Protein AF-A0A0B6YMV3-F1 (afdb_monomer)

Solvent-accessible surface area (backbone atoms only — not comparable to full-atom values): 7475 Å² total; per-residue (Å²): 129,84,62,66,37,25,12,20,69,83,58,82,49,76,13,59,25,69,50,97,92,40,83,39,72,44,75,17,59,68,24,93,61,32,46,58,55,53,50,55,50,52,51,52,50,48,74,76,32,98,75,72,72,60,48,75,46,77,57,71,49,95,50,69,52,26,69,64,63,34,53,78,38,89,85,67,43,78,65,56,51,53,49,53,53,50,55,59,51,56,73,66,79,51,54,70,47,82,52,74,78,66,90,55,98,77,69,95,70,87,76,88,76,87,76,83,81,82,131

Sequence (119 aa):
LSSVFVNDAGGEVTGLTSFNGGLAAILDVFAVGGIEWYINKLQKLAAHSTAIASYRLTYGDQAWLPYKPHFSNIDATPNMYRKLVTESIASLNLPFIVEHTSDSRNVASFIPVVSEIRL

Structure (mmCIF, N/CA/C/O backbone):
data_AF-A0A0B6YMV3-F1
#
_entry.id   AF-A0A0B6YMV3-F1
#
loop_
_atom_site.group_PDB
_atom_site.id
_atom_site.type_symbol
_atom_site.label_atom_id
_atom_site.label_alt_id
_atom_site.label_comp_id
_atom_site.label_asym_id
_atom_site.label_entity_id
_atom_site.label_seq_id
_atom_site.pdbx_PDB_ins_code
_atom_site.Cartn_x
_atom_site.Cartn_y
_atom_site.Cartn_z
_atom_site.occupancy
_atom_site.B_iso_or_equiv
_atom_site.auth_seq_id
_atom_site.auth_comp_id
_atom_site.auth_asym_id
_atom_site.auth_atom_id
_atom_site.pdbx_PDB_model_num
ATOM 1 N N . LEU A 1 1 ? -1.182 6.978 -19.300 1.00 40.41 1 LEU A N 1
ATOM 2 C CA . LEU A 1 1 ? -2.147 6.666 -18.223 1.00 40.41 1 LEU A CA 1
ATOM 3 C C . LEU A 1 1 ? -1.338 6.026 -17.110 1.00 40.41 1 LEU A C 1
ATOM 5 O O . LEU A 1 1 ? -0.829 4.939 -17.336 1.00 40.41 1 LEU A O 1
ATOM 9 N N . SER A 1 2 ? -1.105 6.716 -15.992 1.00 52.62 2 SER A N 1
ATOM 10 C CA . SER A 1 2 ? -0.425 6.083 -14.855 1.00 52.62 2 SER A CA 1
ATOM 11 C C . SER A 1 2 ? -1.339 4.989 -14.306 1.00 52.62 2 SER A C 1
ATOM 13 O O . SER A 1 2 ? -2.507 5.255 -14.012 1.00 52.62 2 SER A O 1
ATOM 15 N N . SER A 1 3 ? -0.833 3.760 -14.241 1.00 68.00 3 SER A N 1
ATOM 16 C CA . SER A 1 3 ? -1.539 2.629 -13.639 1.00 68.00 3 SER A CA 1
ATOM 17 C C . SER A 1 3 ? -1.897 2.961 -12.186 1.00 68.00 3 SER A C 1
ATOM 19 O O . SER A 1 3 ? -1.096 3.540 -11.461 1.00 68.00 3 SER A O 1
ATOM 21 N N . VAL A 1 4 ? -3.112 2.610 -11.757 1.00 87.25 4 VAL A N 1
ATOM 22 C CA . VAL A 1 4 ? -3.548 2.730 -10.348 1.00 87.25 4 VAL A CA 1
ATOM 23 C C . VAL A 1 4 ? -2.878 1.658 -9.475 1.00 87.25 4 VAL A C 1
ATOM 25 O O . VAL A 1 4 ? -2.887 1.741 -8.250 1.00 87.25 4 VAL A O 1
ATOM 28 N N . PHE A 1 5 ? -2.287 0.642 -10.101 1.00 92.44 5 PHE A N 1
ATOM 29 C CA . PHE A 1 5 ? -1.634 -0.480 -9.445 1.00 92.44 5 PHE A CA 1
ATOM 30 C C . PHE A 1 5 ? -0.131 -0.464 -9.692 1.00 92.44 5 PHE A C 1
ATOM 32 O O . PHE A 1 5 ? 0.332 0.027 -10.721 1.00 92.44 5 PHE A O 1
ATOM 39 N N . VAL A 1 6 ? 0.608 -1.071 -8.767 1.00 92.31 6 VAL A N 1
ATOM 40 C CA . VAL A 1 6 ? 2.046 -1.310 -8.891 1.00 92.31 6 VAL A CA 1
ATOM 41 C C . VAL A 1 6 ? 2.305 -2.137 -10.148 1.00 92.31 6 VAL A C 1
ATOM 43 O O . VAL A 1 6 ? 1.637 -3.149 -10.377 1.00 92.31 6 VAL A O 1
ATOM 46 N N . ASN A 1 7 ? 3.269 -1.715 -10.960 1.00 93.44 7 ASN A N 1
ATOM 47 C CA . ASN A 1 7 ? 3.633 -2.417 -12.183 1.00 93.44 7 ASN A CA 1
ATOM 48 C C . ASN A 1 7 ? 4.629 -3.552 -11.907 1.00 93.44 7 ASN A C 1
ATOM 50 O O . ASN A 1 7 ? 5.283 -3.610 -10.860 1.00 93.44 7 ASN A O 1
ATOM 54 N N . ASP A 1 8 ? 4.696 -4.488 -12.848 1.00 91.31 8 ASP A N 1
ATOM 55 C CA . ASP A 1 8 ? 5.587 -5.642 -12.811 1.00 91.31 8 ASP A CA 1
ATOM 56 C C . ASP A 1 8 ? 7.063 -5.254 -13.018 1.00 91.31 8 ASP A C 1
ATOM 58 O O . ASP A 1 8 ? 7.414 -4.079 -13.112 1.00 91.31 8 ASP A O 1
ATOM 62 N N . ALA A 1 9 ? 7.944 -6.251 -13.121 1.00 89.56 9 ALA A N 1
ATOM 63 C CA . ALA A 1 9 ? 9.374 -6.047 -13.350 1.00 89.56 9 ALA A CA 1
ATOM 64 C C . ALA A 1 9 ? 9.715 -5.339 -14.675 1.00 89.56 9 ALA A C 1
ATOM 66 O O . ALA A 1 9 ? 10.831 -4.841 -14.809 1.00 89.56 9 ALA A O 1
ATOM 67 N N . GLY A 1 10 ? 8.802 -5.335 -15.652 1.00 87.50 10 GLY A N 1
ATOM 68 C CA . GLY A 1 10 ? 8.956 -4.619 -16.915 1.00 87.50 10 GLY A CA 1
ATOM 69 C C . GLY A 1 10 ? 8.496 -3.164 -16.840 1.00 87.50 10 GLY A C 1
ATOM 70 O O . GLY A 1 10 ? 8.883 -2.374 -17.692 1.00 87.50 10 GLY A O 1
ATOM 71 N N . GLY A 1 11 ? 7.694 -2.802 -15.834 1.00 87.00 11 GLY A N 1
ATOM 72 C CA . GLY A 1 11 ? 7.214 -1.436 -15.615 1.00 87.00 11 GLY A CA 1
ATOM 73 C C . GLY A 1 11 ? 6.050 -1.012 -16.517 1.00 87.00 11 GLY A C 1
ATOM 74 O O . GLY A 1 11 ? 5.518 0.080 -16.334 1.00 87.00 11 GLY A O 1
ATOM 75 N N . GLU A 1 12 ? 5.612 -1.872 -17.438 1.00 87.12 12 GLU A N 1
ATOM 76 C CA . GLU A 1 12 ? 4.616 -1.551 -18.474 1.00 87.12 12 GLU A CA 1
ATOM 77 C C . GLU A 1 12 ? 3.209 -2.061 -18.139 1.00 87.12 12 GLU A C 1
ATOM 79 O O . GLU A 1 12 ? 2.208 -1.492 -18.578 1.00 87.12 12 GLU A O 1
ATOM 84 N N . VAL A 1 13 ? 3.111 -3.140 -17.357 1.00 90.75 13 VAL A N 1
ATOM 85 C CA . VAL A 1 13 ? 1.839 -3.795 -17.025 1.00 90.75 13 VAL A CA 1
ATOM 86 C C . VAL A 1 13 ? 1.676 -3.948 -15.520 1.00 90.75 13 VAL A C 1
ATOM 88 O O . VAL A 1 13 ? 2.651 -3.953 -14.773 1.00 90.75 13 VAL A O 1
ATOM 91 N N . THR A 1 14 ? 0.432 -4.100 -15.062 1.00 93.06 14 THR A N 1
ATOM 92 C CA . THR A 1 14 ? 0.130 -4.318 -13.644 1.00 93.06 14 THR A CA 1
ATOM 93 C C . THR A 1 14 ? 0.810 -5.584 -13.127 1.00 93.06 14 THR A C 1
ATOM 95 O O . THR A 1 14 ? 0.599 -6.680 -13.648 1.00 93.06 14 THR A O 1
ATOM 98 N N . GLY A 1 15 ? 1.589 -5.429 -12.059 1.00 91.50 15 GLY A N 1
ATOM 99 C CA . GLY A 1 15 ? 2.215 -6.530 -11.351 1.00 91.50 15 GLY A CA 1
ATOM 100 C C . GLY A 1 15 ? 1.186 -7.296 -10.529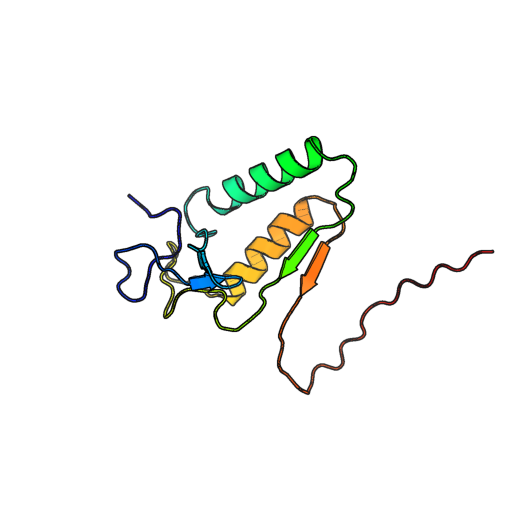 1.00 91.50 15 GLY A C 1
ATOM 101 O O . GLY A 1 15 ? 0.394 -6.711 -9.787 1.00 91.50 15 GLY A O 1
ATOM 102 N N . LEU A 1 16 ? 1.218 -8.620 -10.645 1.00 90.62 16 LEU A N 1
ATOM 103 C CA . LEU A 1 16 ? 0.371 -9.515 -9.866 1.00 90.62 16 LEU A CA 1
ATOM 104 C C . LEU A 1 16 ? 1.185 -10.178 -8.764 1.00 90.62 16 LEU A C 1
ATOM 106 O O . LEU A 1 16 ? 2.364 -10.488 -8.939 1.00 90.62 16 LEU A O 1
ATOM 110 N N . THR A 1 17 ? 0.529 -10.428 -7.639 1.00 87.88 17 THR A N 1
ATOM 111 C CA . THR A 1 17 ? 1.093 -11.217 -6.555 1.00 87.88 17 THR A CA 1
ATOM 112 C C . THR A 1 17 ? 0.102 -12.234 -6.000 1.00 87.88 17 THR A C 1
ATOM 114 O O . THR A 1 17 ? -1.107 -12.122 -6.199 1.00 87.88 17 THR A O 1
ATOM 117 N N . SER A 1 18 ? 0.625 -13.245 -5.312 1.00 84.25 18 SER A N 1
ATOM 118 C CA . SER A 1 18 ? -0.174 -14.242 -4.609 1.00 84.25 18 SER A CA 1
ATOM 119 C C . SER A 1 18 ? -0.721 -13.659 -3.307 1.00 84.25 18 SER A C 1
ATOM 121 O O . SER A 1 18 ? 0.040 -13.192 -2.461 1.00 84.25 18 SER A O 1
ATOM 123 N N . PHE A 1 19 ? -2.035 -13.739 -3.114 1.00 80.88 19 PHE A N 1
ATOM 124 C CA . PHE A 1 19 ? -2.696 -13.374 -1.865 1.00 80.88 19 PHE A CA 1
ATOM 125 C C . PHE A 1 19 ? -3.775 -14.405 -1.527 1.00 80.88 19 PHE A C 1
ATOM 127 O O . PHE A 1 19 ? -4.720 -14.592 -2.291 1.00 80.88 19 PHE A O 1
ATOM 134 N N . ASN A 1 20 ? -3.630 -15.090 -0.387 1.00 78.56 20 ASN A N 1
ATOM 135 C CA . ASN A 1 20 ? -4.565 -16.116 0.099 1.00 78.56 20 ASN A CA 1
ATOM 136 C C . ASN A 1 20 ? -4.950 -17.178 -0.956 1.00 78.56 20 ASN A C 1
ATOM 138 O O . ASN A 1 20 ? -6.110 -17.569 -1.062 1.00 78.56 20 ASN A O 1
ATOM 142 N N . GLY A 1 21 ? -3.978 -17.633 -1.754 1.00 80.19 21 GLY A N 1
ATOM 143 C CA . GLY A 1 21 ? -4.190 -18.642 -2.801 1.00 80.19 21 GLY A CA 1
ATOM 144 C C . GLY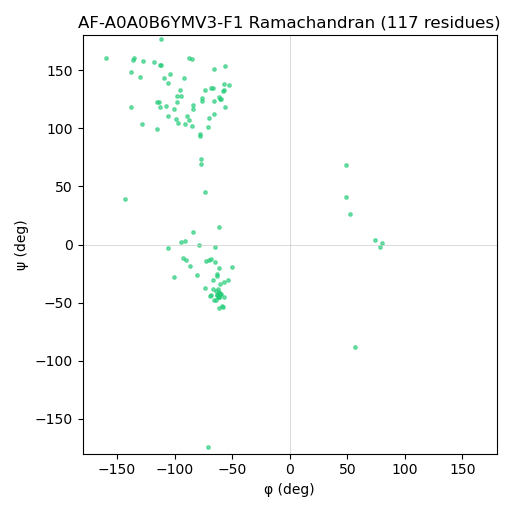 A 1 21 ? -4.793 -18.109 -4.108 1.00 80.19 21 GLY A C 1
ATOM 145 O O . GLY A 1 21 ? -5.006 -18.891 -5.031 1.00 80.19 21 GLY A O 1
ATOM 146 N N . GLY A 1 22 ? -5.049 -16.801 -4.207 1.00 84.50 22 GLY A N 1
ATOM 147 C CA . GLY A 1 22 ? -5.471 -16.119 -5.432 1.00 84.50 22 GLY A CA 1
ATOM 148 C C . GLY A 1 22 ? -4.411 -15.161 -5.981 1.00 84.50 22 GLY A C 1
ATOM 149 O O . GLY A 1 22 ? -3.364 -14.951 -5.371 1.00 84.50 22 GLY A O 1
ATOM 150 N N . LEU A 1 23 ? -4.707 -14.558 -7.136 1.00 87.88 23 LEU A N 1
ATOM 151 C CA . LEU A 1 23 ? -3.919 -13.465 -7.710 1.00 87.88 23 LEU A CA 1
ATOM 152 C C . LEU A 1 23 ? -4.529 -12.118 -7.318 1.00 87.88 23 LEU A C 1
ATOM 154 O O . LEU A 1 23 ? -5.735 -11.913 -7.458 1.00 87.88 23 LEU A O 1
ATOM 158 N N . ALA A 1 24 ? -3.688 -11.194 -6.870 1.00 88.50 24 ALA A N 1
ATOM 159 C CA . ALA A 1 24 ? -4.066 -9.839 -6.506 1.00 88.50 24 ALA A CA 1
ATOM 160 C C . ALA A 1 24 ? -3.139 -8.817 -7.173 1.00 88.50 24 ALA A C 1
ATOM 162 O O . ALA A 1 24 ? -1.936 -9.041 -7.304 1.00 88.50 24 ALA A O 1
ATOM 163 N N . ALA A 1 25 ? -3.707 -7.677 -7.563 1.00 90.69 25 ALA A N 1
ATOM 164 C CA . ALA A 1 25 ? -2.947 -6.480 -7.898 1.00 90.69 25 ALA A CA 1
ATOM 165 C C . ALA A 1 25 ? -2.801 -5.614 -6.643 1.00 90.69 25 ALA A C 1
ATOM 167 O O . ALA A 1 25 ? -3.732 -5.513 -5.838 1.00 90.69 25 ALA A O 1
ATOM 168 N N . ILE A 1 26 ? -1.645 -4.977 -6.483 1.00 90.19 26 ILE A N 1
ATOM 169 C CA . ILE A 1 26 ? -1.386 -4.094 -5.346 1.00 90.19 26 ILE A CA 1
ATOM 170 C C . ILE A 1 26 ? -1.628 -2.654 -5.773 1.00 90.19 26 ILE A C 1
ATOM 172 O O . ILE A 1 26 ? -1.100 -2.212 -6.790 1.00 90.19 26 ILE A O 1
ATOM 176 N N . LEU A 1 27 ? -2.442 -1.932 -5.003 1.00 91.69 27 LEU A N 1
ATOM 177 C CA . LEU A 1 27 ? -2.670 -0.503 -5.198 1.00 91.69 27 LEU A CA 1
ATOM 178 C C . LEU A 1 27 ? -1.341 0.246 -5.129 1.00 91.69 27 LEU A C 1
ATOM 180 O O . LEU A 1 27 ? -0.575 0.054 -4.191 1.00 91.69 27 LEU A O 1
ATOM 184 N N . ASP A 1 28 ? -1.091 1.139 -6.077 1.00 92.44 28 ASP A N 1
ATOM 185 C CA . ASP A 1 28 ? 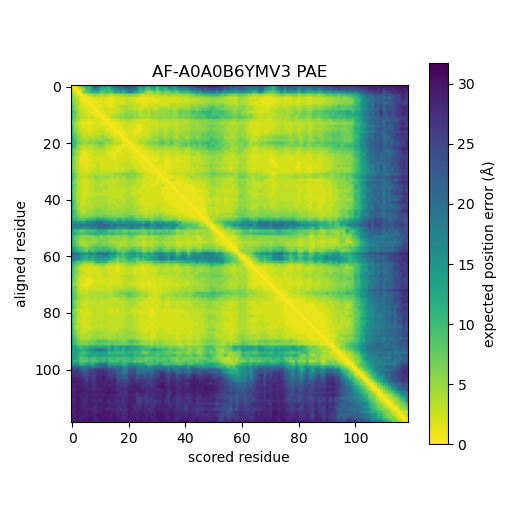0.041 2.043 -5.982 1.00 92.44 28 ASP A CA 1
ATOM 186 C C . ASP A 1 28 ? -0.333 3.272 -5.148 1.00 92.44 28 ASP A C 1
ATOM 188 O O . ASP A 1 28 ? -1.004 4.197 -5.604 1.00 92.44 28 ASP A O 1
ATOM 192 N N . VAL A 1 29 ? 0.112 3.287 -3.895 1.00 92.25 29 VAL A N 1
ATOM 193 C CA . VAL A 1 29 ? -0.136 4.398 -2.961 1.00 92.25 29 VAL A CA 1
ATOM 194 C C . VAL A 1 29 ? 0.636 5.669 -3.315 1.00 92.25 29 VAL A C 1
ATOM 196 O O . VAL A 1 29 ? 0.322 6.725 -2.772 1.00 92.25 29 VAL A O 1
ATOM 199 N N . PHE A 1 30 ? 1.624 5.578 -4.210 1.00 92.31 30 PHE A N 1
ATOM 200 C CA . PHE A 1 30 ? 2.390 6.719 -4.710 1.00 92.31 30 PHE A CA 1
ATOM 201 C C . PHE A 1 30 ? 1.800 7.305 -5.995 1.00 92.31 30 PHE A C 1
ATOM 203 O O . PHE A 1 30 ? 2.206 8.392 -6.407 1.00 92.31 30 PHE A O 1
ATOM 210 N N . ALA A 1 31 ? 0.850 6.612 -6.627 1.00 92.12 31 ALA A N 1
ATOM 211 C CA . ALA A 1 31 ? 0.094 7.163 -7.739 1.00 92.12 31 ALA A CA 1
ATOM 212 C C . ALA A 1 31 ? -0.780 8.333 -7.263 1.00 92.12 31 ALA A C 1
ATOM 214 O O . ALA A 1 31 ? -1.243 8.372 -6.118 1.00 92.12 31 ALA A O 1
ATOM 215 N N . VAL A 1 32 ? -1.042 9.286 -8.162 1.00 89.38 32 VAL A N 1
ATOM 216 C CA . VAL A 1 32 ? -1.893 10.448 -7.870 1.00 89.38 32 VAL A CA 1
ATOM 217 C C . VAL A 1 32 ? -3.266 9.975 -7.381 1.00 89.38 32 VAL A C 1
ATOM 219 O O . VAL A 1 32 ? -3.987 9.287 -8.101 1.00 89.38 32 VAL A O 1
ATOM 222 N N . GLY A 1 33 ? -3.615 10.330 -6.141 1.00 87.00 33 GLY A N 1
ATOM 223 C CA . GLY A 1 33 ? -4.881 9.954 -5.504 1.00 87.00 33 GLY A CA 1
ATOM 224 C C . GLY A 1 33 ? -4.984 8.490 -5.048 1.00 87.00 33 GLY A C 1
ATOM 225 O O . GLY A 1 33 ? -6.039 8.094 -4.555 1.00 87.00 33 GLY A O 1
ATOM 226 N N . GLY A 1 34 ? -3.924 7.680 -5.169 1.00 89.50 34 GLY A N 1
ATOM 227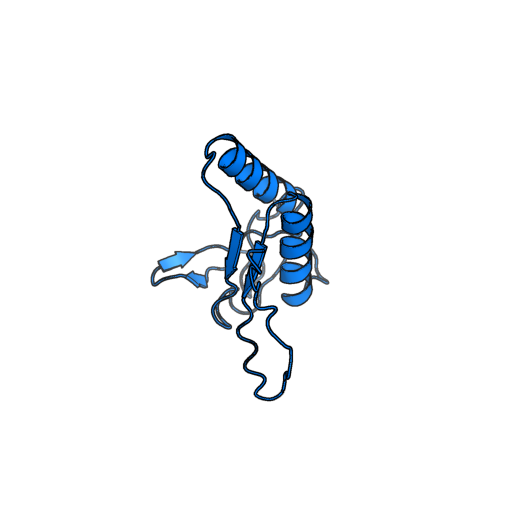 C CA . GLY A 1 34 ? -3.941 6.264 -4.783 1.00 89.50 34 GLY A CA 1
ATOM 228 C C . GLY A 1 34 ? -4.237 6.075 -3.294 1.00 89.50 34 GLY A C 1
ATOM 229 O O . GLY A 1 34 ? -5.207 5.411 -2.919 1.00 89.50 34 GLY A O 1
ATOM 230 N N . ILE A 1 35 ? -3.453 6.730 -2.431 1.00 90.38 35 ILE A N 1
ATOM 231 C CA . ILE A 1 35 ? -3.662 6.665 -0.979 1.00 90.38 35 ILE A CA 1
ATOM 232 C C . ILE A 1 35 ? -5.009 7.270 -0.554 1.00 90.38 35 ILE A C 1
ATOM 234 O O . ILE A 1 35 ? -5.713 6.690 0.269 1.00 90.38 35 ILE A O 1
ATOM 238 N N . GLU A 1 36 ? -5.423 8.382 -1.164 1.00 90.50 36 GLU A N 1
ATOM 239 C CA . GLU A 1 36 ? -6.704 9.037 -0.872 1.00 90.50 36 GLU A CA 1
ATOM 240 C C . GLU A 1 36 ? -7.888 8.135 -1.216 1.00 90.50 36 GLU A C 1
ATOM 242 O O . GLU A 1 36 ? -8.833 8.016 -0.435 1.00 90.50 36 GLU A O 1
ATOM 247 N N . TRP A 1 37 ? -7.841 7.456 -2.366 1.00 89.81 37 TRP A N 1
ATOM 248 C CA . TRP A 1 37 ? -8.860 6.487 -2.754 1.00 89.81 37 TRP A CA 1
ATOM 249 C C . TRP A 1 37 ? -9.001 5.385 -1.701 1.00 89.81 37 TRP A C 1
ATOM 251 O O . TRP A 1 37 ? -10.121 5.063 -1.298 1.00 89.81 37 TRP A O 1
ATOM 261 N N . TYR A 1 38 ? -7.880 4.852 -1.211 1.00 89.44 38 TYR A N 1
ATOM 262 C CA . TYR A 1 38 ? -7.873 3.803 -0.194 1.00 89.44 38 TYR A CA 1
ATOM 263 C C . TYR A 1 38 ? -8.437 4.285 1.146 1.00 89.44 38 TYR A C 1
ATOM 265 O O . TYR A 1 38 ? -9.338 3.655 1.704 1.00 89.44 38 TYR A O 1
ATOM 273 N N . ILE A 1 39 ? -7.988 5.445 1.625 1.00 88.94 39 ILE A N 1
ATOM 274 C CA . ILE A 1 39 ? -8.477 6.041 2.872 1.00 88.94 39 ILE A CA 1
ATOM 275 C C . ILE A 1 39 ? -9.973 6.353 2.797 1.00 88.94 39 ILE A C 1
ATOM 277 O O . ILE A 1 39 ? -10.718 6.007 3.714 1.00 88.94 39 ILE A O 1
ATOM 281 N N . ASN A 1 40 ? -10.454 6.889 1.675 1.00 89.62 40 ASN A N 1
ATOM 282 C CA . ASN A 1 40 ? -11.880 7.130 1.456 1.00 89.62 40 ASN A CA 1
ATOM 283 C C . ASN A 1 40 ? -12.712 5.837 1.516 1.00 89.62 40 ASN A C 1
ATOM 285 O O . ASN A 1 40 ? -13.863 5.855 1.963 1.00 89.62 40 ASN A O 1
ATOM 289 N N . LYS A 1 41 ? -12.166 4.698 1.068 1.00 88.75 41 LYS A N 1
ATOM 290 C CA . LYS A 1 41 ? -12.836 3.393 1.194 1.00 88.75 41 LYS A CA 1
ATOM 291 C C . LYS A 1 41 ? -12.907 2.942 2.650 1.00 88.75 41 LYS A C 1
ATOM 293 O O . LYS A 1 41 ? -13.979 2.519 3.078 1.00 88.75 41 LYS A O 1
ATOM 298 N N . LEU A 1 42 ? -11.824 3.088 3.412 1.00 86.50 42 LEU A N 1
ATOM 299 C CA . LEU A 1 42 ? -11.808 2.760 4.841 1.00 86.50 42 LEU A CA 1
ATOM 300 C C . LEU A 1 42 ? -12.773 3.639 5.644 1.00 86.50 42 LEU A C 1
ATOM 302 O O . LEU A 1 42 ? -13.546 3.124 6.443 1.00 86.50 42 LEU A O 1
ATOM 306 N N . GLN A 1 43 ? -12.807 4.945 5.380 1.00 85.38 43 GLN A N 1
ATOM 307 C CA . GLN A 1 43 ? -13.751 5.863 6.024 1.00 85.38 43 GLN A CA 1
ATOM 308 C C . GLN A 1 43 ? -15.204 5.492 5.731 1.00 85.38 43 GLN A C 1
ATOM 310 O O . GLN A 1 43 ? -16.034 5.478 6.637 1.00 85.38 43 GLN A O 1
ATOM 315 N N . LYS A 1 44 ? -15.521 5.138 4.479 1.00 86.38 44 LYS A N 1
ATOM 316 C CA . LYS A 1 44 ? -16.858 4.647 4.127 1.00 86.38 44 LYS A CA 1
ATOM 317 C C . LYS A 1 44 ? -17.184 3.357 4.874 1.00 86.38 44 LYS A C 1
ATOM 319 O O . LYS A 1 44 ? -18.282 3.254 5.405 1.00 86.38 44 LYS A O 1
ATOM 324 N N . LEU A 1 45 ? -16.252 2.410 4.963 1.00 83.50 45 LEU A N 1
ATOM 325 C CA . LEU A 1 45 ? -16.457 1.172 5.721 1.00 83.50 45 LEU A CA 1
ATOM 326 C C . LEU A 1 45 ? -16.703 1.443 7.211 1.00 83.50 45 LEU A C 1
ATOM 328 O O . LEU A 1 45 ? -17.660 0.906 7.763 1.00 83.50 45 LEU A O 1
ATOM 332 N N . ALA A 1 46 ? -15.914 2.322 7.831 1.00 80.00 46 ALA A N 1
ATOM 333 C CA . ALA A 1 46 ? -16.114 2.747 9.217 1.00 80.00 46 ALA A CA 1
ATOM 334 C C . ALA A 1 46 ? -17.475 3.428 9.425 1.00 80.00 46 ALA A C 1
ATOM 336 O O . ALA A 1 46 ? -18.174 3.131 10.385 1.00 80.00 46 ALA A O 1
ATOM 337 N N . ALA A 1 47 ? -17.890 4.300 8.502 1.00 79.75 47 ALA A N 1
ATOM 338 C CA . ALA A 1 47 ? -19.172 4.996 8.595 1.00 79.75 47 ALA A CA 1
ATOM 339 C C . ALA A 1 47 ? -20.383 4.056 8.458 1.00 79.75 47 ALA A C 1
ATOM 341 O O . ALA A 1 47 ? -21.433 4.325 9.033 1.00 79.75 47 ALA A O 1
ATOM 342 N N . HIS A 1 48 ? -20.252 2.964 7.697 1.00 76.12 48 HIS A N 1
ATOM 343 C CA . HIS A 1 48 ? -21.336 1.996 7.486 1.00 76.12 48 HIS A CA 1
ATOM 344 C C . HIS A 1 48 ? -21.351 0.870 8.526 1.00 76.12 48 HIS A C 1
ATOM 346 O O . HIS A 1 48 ? -22.334 0.137 8.610 1.00 76.12 48 HIS A O 1
ATOM 352 N N . SER A 1 49 ? -20.280 0.713 9.304 1.00 68.56 49 SER A N 1
ATOM 353 C CA . SER A 1 49 ? -20.151 -0.351 10.292 1.00 68.56 49 SER A CA 1
ATOM 354 C C . SER A 1 49 ? -19.770 0.229 11.645 1.00 68.56 49 SER A C 1
ATOM 356 O O . SER A 1 49 ? -18.608 0.521 11.915 1.00 68.56 49 SER A O 1
ATOM 358 N N . THR A 1 50 ? -20.746 0.303 12.549 1.00 62.91 50 THR A N 1
ATOM 359 C CA . THR A 1 50 ? -20.527 0.659 13.961 1.00 62.91 50 THR A CA 1
ATOM 360 C C . THR A 1 50 ? -19.681 -0.374 14.720 1.00 62.91 50 THR A C 1
ATOM 362 O O . THR A 1 50 ? -19.416 -0.191 15.903 1.00 62.91 50 THR A O 1
ATOM 365 N N . ALA A 1 51 ? -19.278 -1.473 14.071 1.00 68.38 51 ALA A N 1
ATOM 366 C CA . ALA A 1 51 ? -18.587 -2.604 14.682 1.00 68.38 51 ALA A CA 1
ATOM 367 C C . ALA A 1 51 ? -17.083 -2.678 14.361 1.00 68.38 51 ALA A C 1
ATOM 369 O O . ALA A 1 51 ? -16.402 -3.570 14.871 1.00 68.38 51 ALA A O 1
ATOM 370 N N . ILE A 1 52 ? -16.535 -1.784 13.527 1.00 71.25 52 ILE A N 1
ATOM 371 C CA . ILE A 1 52 ? -15.088 -1.779 13.256 1.00 71.25 52 ILE A CA 1
ATOM 372 C C . ILE A 1 52 ? -14.369 -1.125 14.440 1.00 71.25 52 ILE A C 1
ATOM 374 O O . ILE A 1 52 ? -14.219 0.091 14.504 1.00 71.25 52 ILE A O 1
ATOM 378 N N . ALA A 1 53 ? -13.934 -1.954 15.389 1.00 73.44 53 ALA A N 1
ATOM 379 C CA . ALA A 1 53 ? -13.188 -1.513 16.567 1.00 73.44 53 ALA A CA 1
ATOM 380 C C . ALA A 1 53 ? -11.697 -1.272 16.280 1.00 73.44 53 ALA A C 1
ATOM 382 O O . ALA A 1 53 ? -11.054 -0.496 16.986 1.00 73.44 53 ALA A O 1
ATOM 383 N N . SER A 1 54 ? -11.133 -1.943 15.270 1.00 76.06 54 SER A N 1
ATOM 384 C CA . SER A 1 54 ? -9.734 -1.776 14.883 1.00 76.06 54 SER A CA 1
ATOM 385 C C . SER A 1 54 ? -9.443 -2.237 13.454 1.00 76.06 54 SER A C 1
ATOM 387 O O . SER A 1 54 ? -10.189 -3.027 12.871 1.00 76.06 54 SER A O 1
ATOM 389 N N . TYR A 1 55 ? -8.327 -1.758 1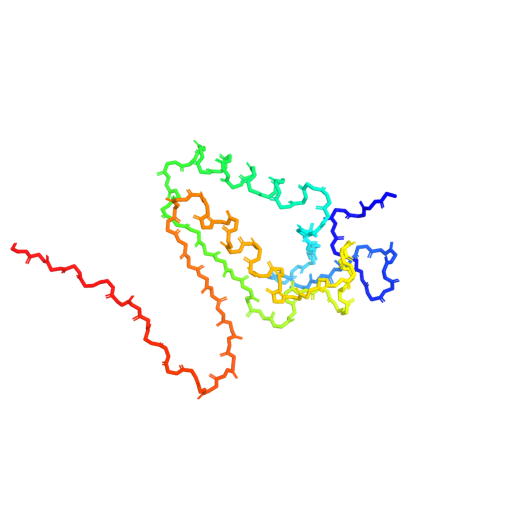2.898 1.00 80.62 55 TYR A N 1
ATOM 390 C CA . TYR A 1 55 ? -7.765 -2.254 11.639 1.00 80.62 55 TYR A CA 1
ATOM 391 C C . TYR A 1 55 ? -6.527 -3.111 11.888 1.00 80.62 55 TYR A C 1
ATOM 393 O O . TYR A 1 55 ? -5.669 -2.758 12.693 1.00 80.62 55 TYR A O 1
ATOM 401 N N . ARG A 1 56 ? -6.391 -4.213 11.150 1.00 81.12 56 ARG A N 1
ATOM 402 C CA . ARG A 1 56 ? -5.184 -5.047 11.148 1.00 81.12 56 ARG A CA 1
ATOM 403 C C . ARG A 1 56 ? -4.509 -4.947 9.788 1.00 81.12 56 ARG A C 1
ATOM 405 O O . ARG A 1 56 ? -5.100 -5.321 8.779 1.00 81.12 56 ARG A O 1
ATOM 412 N N . LEU A 1 57 ? -3.276 -4.455 9.768 1.00 77.38 57 LEU A N 1
ATOM 413 C CA . LEU A 1 57 ? -2.462 -4.354 8.562 1.00 77.38 57 LEU A CA 1
ATOM 414 C C . LEU A 1 57 ? -1.519 -5.546 8.489 1.00 77.38 57 LEU A C 1
ATOM 416 O O . LEU A 1 57 ? -0.526 -5.613 9.212 1.00 77.38 57 LEU A O 1
ATOM 420 N N . THR A 1 58 ? -1.854 -6.492 7.614 1.00 74.38 58 THR A N 1
ATOM 421 C CA . THR A 1 58 ? -1.079 -7.710 7.388 1.00 74.38 58 THR A CA 1
ATOM 422 C C . THR A 1 58 ? -0.209 -7.549 6.150 1.00 74.38 58 THR A C 1
ATOM 424 O O . THR A 1 58 ? -0.708 -7.599 5.027 1.00 74.38 58 THR A O 1
ATOM 427 N N . TYR A 1 59 ? 1.099 -7.405 6.352 1.00 69.06 59 TYR A N 1
ATOM 428 C CA . TYR A 1 59 ? 2.076 -7.502 5.260 1.00 69.06 59 TYR A CA 1
ATOM 429 C C . TYR A 1 59 ? 2.606 -8.939 5.075 1.00 69.06 59 TYR A C 1
ATOM 431 O O . TYR A 1 59 ? 3.433 -9.166 4.203 1.00 69.06 59 TYR A O 1
ATOM 439 N N . GLY A 1 60 ? 2.084 -9.892 5.864 1.00 54.62 60 GLY A N 1
ATOM 440 C CA . GLY A 1 60 ? 2.019 -11.334 5.587 1.00 54.62 60 GLY A CA 1
ATOM 441 C C . GLY A 1 60 ? 3.350 -12.028 5.309 1.00 54.62 60 GLY A C 1
ATOM 442 O O . GLY A 1 60 ? 3.980 -12.528 6.229 1.00 54.62 60 GLY A O 1
ATOM 443 N N . ASP A 1 61 ? 3.779 -12.043 4.052 1.00 58.03 61 ASP A N 1
ATOM 444 C CA . ASP A 1 61 ? 4.944 -12.776 3.545 1.00 58.03 61 ASP A CA 1
ATOM 445 C C . ASP A 1 61 ? 5.755 -11.894 2.596 1.00 58.03 61 ASP A C 1
ATOM 447 O O . ASP A 1 61 ? 5.197 -10.983 1.996 1.00 58.03 61 ASP A O 1
ATOM 451 N N . GLN A 1 62 ? 7.042 -12.190 2.356 1.00 58.56 62 GLN A N 1
ATOM 452 C CA . GLN A 1 62 ? 7.884 -11.449 1.388 1.00 58.56 62 GLN A CA 1
ATOM 453 C C . GLN A 1 62 ? 7.248 -11.278 -0.011 1.00 58.56 62 GLN A C 1
ATOM 455 O O . GLN A 1 62 ? 7.641 -10.378 -0.749 1.00 58.56 62 GLN A O 1
ATOM 460 N N . ALA A 1 63 ? 6.249 -12.096 -0.356 1.00 69.94 63 ALA A N 1
ATOM 461 C CA . ALA A 1 63 ? 5.476 -12.023 -1.588 1.00 69.94 63 ALA A CA 1
ATOM 462 C C . ALA A 1 63 ? 4.295 -11.025 -1.560 1.00 69.94 63 ALA A C 1
ATOM 464 O O . ALA A 1 63 ? 3.484 -11.044 -2.469 1.00 69.94 63 ALA A O 1
ATOM 465 N N . TRP A 1 64 ? 4.130 -10.138 -0.574 1.00 78.88 64 TRP A N 1
ATOM 466 C CA . TRP A 1 64 ? 2.994 -9.191 -0.586 1.00 78.88 64 TRP A CA 1
ATOM 467 C C . TRP A 1 64 ? 3.076 -8.120 -1.695 1.00 78.88 64 TRP A C 1
ATOM 469 O O . TRP A 1 64 ? 2.085 -7.446 -1.968 1.00 78.88 64 TRP A O 1
ATOM 479 N N . LEU A 1 65 ? 4.235 -7.973 -2.349 1.00 87.56 65 LEU A N 1
ATOM 480 C CA . LEU A 1 65 ? 4.426 -7.157 -3.552 1.00 87.56 65 LEU A CA 1
ATOM 481 C C . LEU A 1 65 ? 4.725 -8.033 -4.775 1.00 87.56 65 LEU A C 1
ATOM 483 O O . LEU A 1 65 ? 5.294 -9.117 -4.621 1.00 87.56 65 LEU A O 1
ATOM 487 N N . PRO A 1 66 ? 4.421 -7.545 -5.992 1.00 89.50 66 PRO A N 1
ATOM 488 C CA . PRO A 1 66 ? 4.904 -8.161 -7.221 1.00 89.50 66 PRO A CA 1
ATOM 489 C C . PRO A 1 66 ? 6.434 -8.266 -7.240 1.00 89.50 66 PRO A C 1
ATOM 491 O O . PRO A 1 66 ? 7.142 -7.465 -6.623 1.00 89.50 66 PRO A O 1
ATOM 494 N N . TYR A 1 67 ? 6.962 -9.235 -7.988 1.00 87.19 67 TYR A N 1
ATOM 495 C CA . TYR A 1 67 ? 8.404 -9.364 -8.194 1.00 87.19 67 TYR A CA 1
ATOM 496 C C . TYR A 1 67 ? 8.971 -8.110 -8.880 1.00 87.19 67 TYR A C 1
ATOM 498 O O . TYR A 1 67 ? 8.513 -7.752 -9.962 1.00 87.19 67 TYR A O 1
ATOM 506 N N . LYS A 1 68 ? 9.986 -7.481 -8.262 1.00 88.50 68 LYS A N 1
ATOM 507 C CA . LYS A 1 68 ? 10.608 -6.213 -8.706 1.00 88.50 68 LYS A CA 1
ATOM 508 C C . LYS A 1 68 ? 9.555 -5.129 -9.014 1.00 88.50 68 LYS A C 1
ATOM 510 O O . LYS A 1 68 ? 9.362 -4.778 -10.176 1.00 88.50 68 LYS A O 1
ATOM 515 N N . PRO A 1 69 ? 8.865 -4.621 -7.980 1.00 90.19 69 PRO A N 1
ATOM 516 C CA . PRO A 1 69 ? 7.743 -3.711 -8.160 1.00 90.19 69 PRO A CA 1
ATOM 517 C C . PRO A 1 69 ? 8.203 -2.370 -8.742 1.00 90.19 69 PRO A C 1
ATOM 519 O O . PRO A 1 69 ? 9.164 -1.782 -8.244 1.00 90.19 69 PRO A O 1
ATOM 522 N N . HIS A 1 70 ? 7.472 -1.867 -9.736 1.00 92.50 70 HIS A N 1
ATOM 523 C CA . HIS A 1 70 ? 7.628 -0.507 -10.250 1.00 92.50 70 HIS A CA 1
ATOM 524 C C . HIS A 1 70 ? 6.465 0.357 -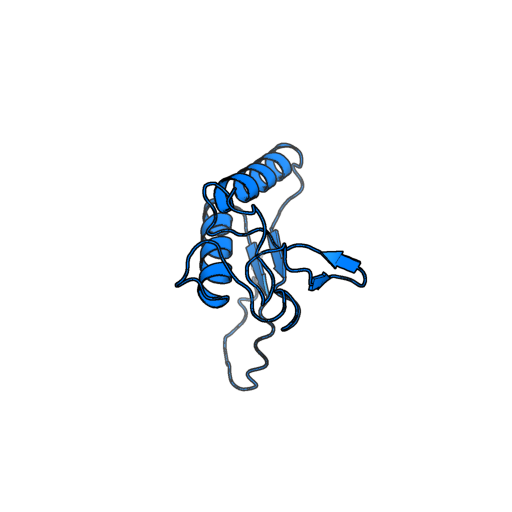9.762 1.00 92.50 70 HIS A C 1
ATOM 526 O O . HIS A 1 70 ? 5.313 0.166 -10.156 1.00 92.50 70 HIS A O 1
ATOM 532 N N . PHE A 1 71 ? 6.775 1.295 -8.873 1.00 92.56 71 PHE A N 1
ATOM 533 C CA . PHE A 1 71 ? 5.829 2.295 -8.387 1.00 92.56 71 PHE A CA 1
ATOM 534 C C . PHE A 1 71 ? 5.831 3.524 -9.307 1.00 92.56 71 PHE A C 1
ATOM 536 O O . PHE A 1 71 ? 6.803 3.788 -10.012 1.00 92.56 71 PHE A O 1
ATOM 543 N N . SER A 1 72 ? 4.773 4.329 -9.240 1.00 91.75 72 SER A N 1
ATOM 544 C CA . SER A 1 72 ? 4.653 5.609 -9.951 1.00 91.75 72 SER A CA 1
ATOM 545 C C . SER A 1 72 ? 5.705 6.626 -9.506 1.00 91.75 72 SER A C 1
ATOM 547 O O . SER A 1 72 ? 6.059 7.521 -10.270 1.00 91.75 72 SER A O 1
ATOM 549 N N . ASN A 1 73 ? 6.209 6.499 -8.276 1.00 89.94 73 ASN A N 1
ATOM 550 C CA . ASN A 1 73 ? 7.359 7.253 -7.791 1.00 89.94 73 ASN A CA 1
ATOM 551 C C . ASN A 1 73 ? 8.626 6.394 -7.916 1.00 89.94 73 ASN A C 1
ATOM 553 O O . ASN A 1 73 ? 8.705 5.318 -7.327 1.00 89.94 73 ASN A O 1
ATOM 557 N N . ILE A 1 74 ? 9.622 6.897 -8.649 1.00 87.38 74 ILE A N 1
ATOM 558 C CA . ILE A 1 74 ? 10.883 6.198 -8.936 1.00 87.38 74 ILE A CA 1
ATOM 559 C C . ILE A 1 74 ? 11.726 5.901 -7.688 1.00 87.38 74 ILE A C 1
ATOM 561 O O . ILE A 1 74 ? 12.461 4.918 -7.673 1.00 87.38 74 ILE A O 1
ATOM 565 N N . ASP A 1 75 ? 11.592 6.710 -6.635 1.00 90.06 75 ASP A N 1
ATOM 566 C CA . ASP A 1 75 ? 12.344 6.561 -5.384 1.00 90.06 75 ASP A CA 1
ATOM 567 C C . ASP A 1 75 ? 11.568 5.746 -4.337 1.00 90.06 75 ASP A C 1
ATOM 569 O O . ASP A 1 75 ? 12.009 5.577 -3.196 1.00 90.06 75 ASP A O 1
ATOM 573 N N . ALA A 1 76 ? 10.378 5.253 -4.690 1.00 90.00 76 ALA A N 1
ATOM 574 C CA . ALA A 1 76 ? 9.549 4.501 -3.769 1.00 90.00 76 ALA A CA 1
ATOM 575 C C . ALA A 1 76 ? 10.172 3.148 -3.421 1.00 90.00 76 ALA A C 1
ATOM 577 O O . ALA A 1 76 ? 10.579 2.358 -4.272 1.00 90.00 76 ALA A O 1
ATOM 578 N N . THR A 1 77 ? 10.155 2.840 -2.128 1.00 87.75 77 THR A N 1
ATOM 579 C CA . THR A 1 77 ? 10.570 1.540 -1.603 1.00 87.75 77 THR A CA 1
ATOM 580 C C . THR A 1 77 ? 9.400 0.841 -0.912 1.00 87.75 77 THR A C 1
ATOM 582 O O . THR A 1 77 ? 8.500 1.508 -0.387 1.00 87.75 77 THR A O 1
ATOM 585 N N . PRO A 1 78 ? 9.425 -0.499 -0.785 1.00 85.69 78 PRO A N 1
ATOM 586 C CA . PRO A 1 78 ? 8.447 -1.231 0.024 1.00 85.69 78 PRO A CA 1
ATOM 587 C C . PRO A 1 78 ? 8.339 -0.718 1.472 1.00 85.69 78 PRO A C 1
ATOM 589 O O . PRO A 1 78 ? 7.273 -0.764 2.082 1.00 85.69 78 PRO A O 1
ATOM 592 N N . ASN A 1 79 ? 9.431 -0.195 2.040 1.00 85.06 79 ASN A N 1
ATOM 593 C CA . ASN A 1 79 ? 9.423 0.410 3.375 1.00 85.06 79 ASN A CA 1
ATOM 594 C C . ASN A 1 79 ? 8.646 1.726 3.402 1.00 85.06 79 ASN A C 1
ATOM 596 O O . ASN A 1 79 ? 7.835 1.931 4.304 1.00 85.06 79 ASN A O 1
ATOM 600 N N . MET A 1 80 ? 8.853 2.587 2.403 1.00 89.25 80 MET A N 1
ATOM 601 C CA . MET A 1 80 ? 8.084 3.824 2.254 1.00 89.25 80 MET A CA 1
ATOM 602 C C . MET A 1 80 ? 6.601 3.535 2.036 1.00 89.25 80 MET A C 1
ATOM 604 O O . MET A 1 80 ? 5.771 4.217 2.626 1.00 89.25 80 MET A O 1
ATOM 608 N N . TYR A 1 81 ? 6.269 2.488 1.273 1.00 89.56 81 TYR A N 1
ATOM 609 C CA . TYR A 1 81 ? 4.887 2.054 1.065 1.00 89.56 81 TYR A CA 1
ATOM 610 C C . TYR A 1 81 ? 4.217 1.731 2.404 1.00 89.56 81 TYR A C 1
ATOM 612 O O . TYR A 1 81 ? 3.179 2.294 2.748 1.00 89.56 81 TYR A O 1
ATOM 620 N N . ARG A 1 82 ? 4.847 0.850 3.196 1.00 86.06 82 ARG A N 1
ATOM 621 C CA . ARG A 1 82 ? 4.323 0.434 4.505 1.00 86.06 82 ARG A CA 1
ATOM 622 C C .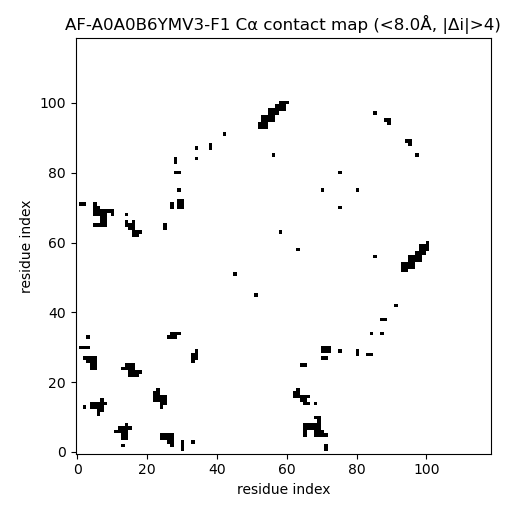 ARG A 1 82 ? 4.175 1.613 5.454 1.00 86.06 82 ARG A C 1
ATOM 624 O O . ARG A 1 82 ? 3.159 1.710 6.142 1.00 86.06 82 ARG A O 1
ATOM 631 N N . LYS A 1 83 ? 5.170 2.503 5.478 1.00 86.62 83 LYS A N 1
ATOM 632 C CA . LYS A 1 83 ? 5.144 3.725 6.284 1.00 86.62 83 LYS A CA 1
ATOM 633 C C . LYS A 1 83 ? 3.948 4.596 5.900 1.00 86.62 83 LYS A C 1
ATOM 635 O O . LYS A 1 83 ? 3.133 4.889 6.765 1.00 86.62 83 LYS A O 1
ATOM 640 N N . LEU A 1 84 ? 3.792 4.909 4.613 1.00 88.31 84 LEU A N 1
ATOM 641 C CA . LEU A 1 84 ? 2.727 5.781 4.123 1.00 88.31 84 LEU A CA 1
ATOM 642 C C . LEU A 1 84 ? 1.333 5.215 4.418 1.00 88.31 84 LEU A C 1
ATOM 644 O O . LEU A 1 84 ? 0.470 5.938 4.909 1.00 88.31 84 LEU A O 1
ATOM 648 N N . VAL A 1 85 ? 1.112 3.920 4.176 1.00 88.00 85 VAL A N 1
ATOM 649 C CA . VAL A 1 85 ? -0.171 3.265 4.488 1.00 88.00 85 VAL A CA 1
ATOM 650 C C . VAL A 1 85 ? -0.461 3.302 5.987 1.00 88.00 85 VAL A C 1
ATOM 652 O O . VAL A 1 85 ? -1.575 3.630 6.391 1.00 88.00 85 VAL A O 1
ATOM 655 N N . THR A 1 86 ? 0.540 2.994 6.811 1.00 85.50 86 THR A N 1
ATOM 656 C CA . THR A 1 86 ? 0.397 2.980 8.272 1.00 85.50 86 THR A CA 1
ATOM 657 C C . THR A 1 86 ? 0.091 4.374 8.814 1.00 85.50 86 THR A C 1
ATOM 659 O O . THR A 1 86 ? -0.856 4.527 9.579 1.00 85.50 86 THR A O 1
ATOM 662 N N . GLU A 1 87 ? 0.833 5.397 8.386 1.00 85.81 87 GLU A N 1
ATOM 663 C CA . GLU A 1 87 ? 0.605 6.795 8.779 1.00 85.81 87 GLU A CA 1
ATOM 664 C C . GLU A 1 87 ? -0.779 7.283 8.335 1.00 85.81 87 GLU A C 1
ATOM 666 O O . GLU A 1 87 ? -1.498 7.924 9.103 1.00 85.81 87 GLU A O 1
ATOM 671 N N . SER A 1 88 ? -1.197 6.912 7.124 1.00 85.88 88 SER A N 1
ATOM 672 C CA . SER A 1 88 ? -2.505 7.300 6.596 1.00 85.88 88 SER A CA 1
ATOM 673 C C . SER A 1 88 ? -3.651 6.648 7.369 1.00 85.88 88 SER A C 1
ATOM 675 O O . SER A 1 88 ? -4.657 7.297 7.635 1.00 85.88 88 SER A O 1
ATOM 677 N N . ILE A 1 89 ? -3.510 5.390 7.790 1.00 83.38 89 ILE A N 1
ATOM 678 C CA . ILE A 1 89 ? -4.520 4.718 8.621 1.00 83.38 89 ILE A CA 1
ATOM 679 C C . ILE A 1 89 ? -4.508 5.245 10.053 1.00 83.38 89 ILE A C 1
ATOM 681 O O . ILE A 1 89 ? -5.576 5.418 10.634 1.00 83.38 89 ILE A O 1
ATOM 685 N N . ALA A 1 90 ? -3.336 5.557 10.608 1.00 80.88 90 ALA A N 1
ATOM 686 C CA . ALA A 1 90 ? -3.228 6.170 11.928 1.00 80.88 90 ALA A CA 1
ATOM 687 C C . ALA A 1 90 ? -4.015 7.489 12.015 1.00 80.88 90 ALA A C 1
ATOM 689 O O . ALA A 1 90 ? -4.596 7.791 13.056 1.00 80.88 90 ALA A O 1
ATOM 690 N N . SER A 1 91 ? -4.114 8.232 10.905 1.00 78.06 91 SER A N 1
ATOM 691 C CA . SER A 1 91 ? -4.911 9.464 10.824 1.00 78.06 91 SER A CA 1
ATOM 692 C C . SER A 1 91 ? -6.425 9.260 11.002 1.00 78.06 91 SER A C 1
ATOM 694 O O . SER A 1 91 ? -7.148 10.220 11.258 1.00 78.06 91 SER A O 1
ATOM 696 N N . LEU A 1 92 ? -6.923 8.020 10.909 1.00 75.50 92 LEU A N 1
ATOM 697 C CA . LEU A 1 92 ? -8.345 7.699 11.059 1.00 75.50 92 LEU A CA 1
ATOM 698 C C . LEU A 1 92 ? -8.817 7.647 12.520 1.00 75.50 92 LEU A C 1
ATOM 700 O O . LEU A 1 92 ? -9.997 7.390 12.749 1.00 75.50 92 LEU A O 1
ATOM 704 N N . ASN A 1 93 ? -7.933 7.888 13.499 1.00 71.25 93 ASN A N 1
ATOM 705 C CA . ASN A 1 93 ? -8.234 7.888 14.940 1.00 71.25 93 ASN A CA 1
ATOM 706 C C . ASN A 1 93 ? -8.947 6.615 15.442 1.00 71.25 93 ASN A C 1
ATOM 708 O O . ASN A 1 93 ? -9.654 6.641 16.450 1.00 71.25 93 ASN A O 1
ATOM 712 N N . LEU A 1 94 ? -8.745 5.491 14.753 1.00 70.88 94 LEU A N 1
ATOM 713 C CA . LEU A 1 94 ? -9.198 4.169 15.170 1.00 70.88 94 LEU A CA 1
ATOM 714 C C . LEU A 1 94 ? -7.978 3.334 15.585 1.00 70.88 94 LEU A C 1
ATOM 716 O O . LEU A 1 94 ? -6.926 3.458 14.951 1.00 70.88 94 LEU A O 1
ATOM 720 N N . PRO A 1 95 ? -8.085 2.479 16.619 1.00 70.12 95 PRO A N 1
ATOM 721 C CA . PRO A 1 95 ? -7.009 1.564 16.980 1.00 70.12 95 PRO A CA 1
ATOM 722 C C . PRO A 1 95 ? -6.563 0.732 15.770 1.00 70.12 95 PRO A C 1
ATOM 724 O O . PRO A 1 95 ? -7.392 0.223 15.014 1.00 70.12 95 PRO A O 1
ATOM 727 N N . PHE A 1 96 ? -5.257 0.559 15.578 1.00 67.50 96 PHE A N 1
ATOM 728 C CA . PHE A 1 96 ? -4.735 -0.284 14.505 1.00 67.50 96 PHE A CA 1
ATOM 729 C C . PHE A 1 96 ? -3.571 -1.146 14.985 1.00 67.50 96 PHE A C 1
ATOM 731 O O . PHE A 1 96 ? -2.804 -0.765 15.867 1.00 67.50 96 PHE A O 1
ATOM 738 N N . ILE A 1 97 ? -3.460 -2.330 14.392 1.00 68.50 97 ILE A N 1
ATOM 739 C CA . ILE A 1 97 ? -2.395 -3.299 14.632 1.00 68.50 97 ILE A CA 1
ATOM 740 C C . ILE A 1 97 ? -1.618 -3.436 13.331 1.00 68.50 97 ILE A C 1
ATOM 742 O O . ILE A 1 97 ? -2.189 -3.778 12.293 1.00 68.50 97 ILE A O 1
ATOM 746 N N . VAL A 1 98 ? -0.315 -3.179 13.384 1.00 64.31 98 VAL A N 1
ATOM 747 C CA . VAL A 1 98 ? 0.594 -3.426 12.263 1.00 64.31 98 VAL A CA 1
ATOM 748 C C . VAL A 1 98 ? 1.319 -4.732 12.527 1.00 64.31 98 VAL A C 1
ATOM 750 O O . VAL A 1 98 ? 2.066 -4.837 13.496 1.00 64.31 98 VAL A O 1
ATOM 753 N N . GLU A 1 99 ? 1.110 -5.729 11.673 1.00 64.88 99 GLU A N 1
ATOM 754 C CA . GLU A 1 99 ? 1.853 -6.979 11.765 1.00 64.88 99 GLU A CA 1
ATOM 755 C C . GLU A 1 99 ? 3.064 -6.959 10.843 1.00 64.88 99 GLU A C 1
ATOM 757 O O . GLU A 1 99 ? 2.975 -6.708 9.637 1.00 64.88 99 GLU A O 1
ATOM 762 N N . HIS A 1 100 ? 4.211 -7.272 11.434 1.00 55.34 100 HIS A N 1
ATOM 763 C CA . HIS A 1 100 ? 5.459 -7.467 10.726 1.00 55.34 100 HIS A CA 1
ATOM 764 C C . HIS A 1 100 ? 5.878 -8.928 10.852 1.00 55.34 100 HIS A C 1
ATOM 766 O O . HIS A 1 100 ? 6.148 -9.401 11.952 1.00 55.34 100 HIS A O 1
ATOM 772 N N . THR A 1 101 ? 6.059 -9.614 9.726 1.00 44.47 101 THR A N 1
ATOM 773 C CA . THR A 1 101 ? 6.984 -10.748 9.646 1.00 44.47 101 THR A CA 1
ATOM 774 C C . THR A 1 101 ? 8.404 -10.192 9.560 1.00 44.47 101 THR A C 1
ATOM 776 O O . THR A 1 101 ? 9.067 -10.193 8.528 1.00 44.47 101 THR A O 1
ATOM 779 N N . SER A 1 102 ? 8.865 -9.612 10.668 1.00 41.03 102 SER A N 1
ATOM 780 C CA . SER A 1 102 ? 10.293 -9.438 10.892 1.00 41.03 102 SER A CA 1
ATOM 781 C C . SER A 1 102 ? 10.818 -10.799 11.326 1.00 41.03 102 SER A C 1
ATOM 783 O O . SER A 1 102 ? 10.786 -11.112 12.512 1.00 41.03 102 SER A O 1
ATOM 785 N N . ASP A 1 103 ? 11.341 -11.595 10.395 1.00 39.81 103 ASP A N 1
ATOM 786 C CA . ASP A 1 103 ? 12.189 -12.747 10.738 1.00 39.81 103 ASP A CA 1
ATOM 787 C C . ASP A 1 103 ? 13.585 -12.268 11.195 1.00 39.81 103 ASP A C 1
ATOM 789 O O . ASP A 1 103 ? 14.637 -12.737 10.770 1.00 39.81 103 ASP A O 1
ATOM 793 N N . SER A 1 104 ? 13.599 -11.245 12.053 1.00 39.91 104 SER A N 1
ATOM 794 C CA . SER A 1 104 ? 14.748 -10.907 12.868 1.00 39.91 104 SER A CA 1
ATOM 795 C C . SER A 1 104 ? 14.567 -11.664 14.166 1.00 39.91 104 SER A C 1
ATOM 797 O O . SER A 1 104 ? 13.812 -11.250 15.045 1.00 39.91 104 SER A O 1
ATOM 799 N N . ARG A 1 105 ? 15.319 -12.750 14.324 1.00 41.53 105 ARG A N 1
ATOM 800 C CA . ARG A 1 105 ? 15.499 -13.434 15.612 1.00 41.53 105 ARG A CA 1
ATOM 801 C C . ARG A 1 105 ? 16.150 -12.544 16.696 1.00 41.53 105 ARG A C 1
ATOM 803 O O . ARG A 1 105 ? 16.611 -13.077 17.693 1.00 41.53 105 ARG A O 1
ATOM 810 N N . ASN A 1 106 ? 16.205 -11.218 16.519 1.00 38.03 106 ASN A N 1
ATOM 811 C CA . ASN A 1 106 ? 16.900 -10.259 17.379 1.00 38.03 106 ASN A CA 1
ATOM 812 C C . ASN A 1 106 ? 16.164 -8.910 17.533 1.00 38.03 106 ASN 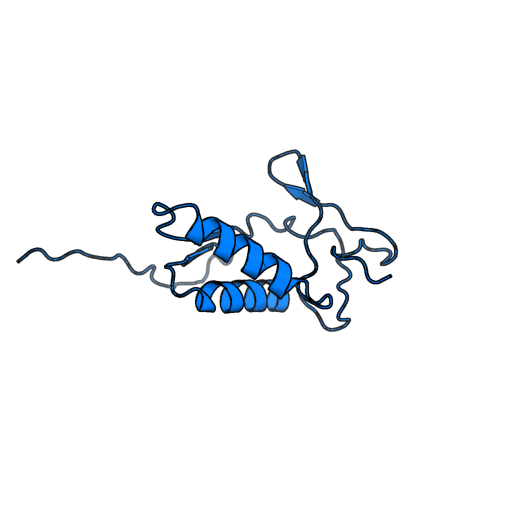A C 1
ATOM 814 O O . ASN A 1 106 ? 16.807 -7.863 17.564 1.00 38.03 106 ASN A O 1
ATOM 818 N N . VAL A 1 107 ? 14.831 -8.881 17.646 1.00 41.59 107 VAL A N 1
ATOM 819 C CA . VAL A 1 107 ? 14.144 -7.664 18.128 1.00 41.59 107 VAL A CA 1
ATOM 820 C C . VAL A 1 107 ? 13.455 -7.957 19.453 1.00 41.59 107 VAL A C 1
ATOM 822 O O . VAL A 1 107 ? 12.362 -8.512 19.501 1.00 41.59 107 VAL A O 1
ATOM 825 N N . ALA A 1 108 ? 14.106 -7.563 20.548 1.00 38.41 108 ALA A N 1
ATOM 826 C CA . ALA A 1 108 ? 13.487 -7.480 21.864 1.00 38.41 108 ALA A CA 1
ATOM 827 C C . ALA A 1 108 ? 12.611 -6.219 21.929 1.00 38.41 108 ALA A C 1
ATOM 829 O O . ALA A 1 108 ? 12.991 -5.217 22.528 1.00 38.41 108 ALA A O 1
ATOM 830 N N . SER A 1 109 ? 11.455 -6.229 21.267 1.00 44.56 109 SER A N 1
ATOM 831 C CA . SER A 1 109 ? 10.437 -5.200 21.487 1.00 44.56 109 SER A CA 1
ATOM 832 C C . SER A 1 109 ? 9.281 -5.805 22.265 1.00 44.56 109 SER A C 1
ATOM 834 O O . SER A 1 109 ? 8.641 -6.751 21.807 1.00 44.56 109 SER A O 1
ATOM 836 N N . PHE A 1 110 ? 9.023 -5.250 23.445 1.00 39.16 110 PHE A N 1
ATOM 837 C CA . PHE A 1 110 ? 7.872 -5.603 24.260 1.00 39.16 110 PHE A CA 1
ATOM 838 C C . PHE A 1 110 ? 6.576 -5.279 23.511 1.00 39.16 110 PHE A C 1
ATOM 840 O O . PHE A 1 110 ? 6.374 -4.154 23.054 1.00 39.16 110 PHE A O 1
ATOM 847 N N . ILE A 1 111 ? 5.696 -6.274 23.408 1.00 43.88 111 ILE A N 1
ATOM 848 C CA . ILE A 1 111 ? 4.307 -6.081 22.994 1.00 43.88 111 ILE A CA 1
ATOM 849 C C . ILE A 1 111 ? 3.574 -5.478 24.201 1.00 43.88 111 ILE A C 1
ATOM 851 O O . ILE A 1 111 ? 3.612 -6.085 25.275 1.00 43.88 111 ILE A O 1
ATOM 855 N N . PRO A 1 112 ? 2.921 -4.311 24.081 1.00 37.97 112 PRO A N 1
ATOM 856 C CA . PRO A 1 112 ? 2.121 -3.779 25.173 1.00 37.97 112 PRO A CA 1
ATOM 857 C C . PRO A 1 112 ? 0.920 -4.701 25.422 1.00 37.97 112 PRO A C 1
ATOM 859 O O . PRO A 1 112 ? 0.023 -4.820 24.590 1.00 37.97 112 PRO A O 1
ATOM 862 N N . VAL A 1 113 ? 0.914 -5.365 26.578 1.00 36.22 113 VAL A N 1
ATOM 863 C CA . VAL A 1 113 ? -0.257 -6.073 27.104 1.00 36.22 113 VAL A CA 1
ATOM 864 C C . VAL A 1 113 ? -1.110 -5.041 27.829 1.00 36.22 113 VAL A C 1
ATOM 866 O O . VAL A 1 113 ? -0.670 -4.450 28.813 1.00 36.22 113 VAL A O 1
ATOM 869 N N . VAL A 1 114 ? -2.325 -4.802 27.342 1.00 41.72 114 VAL A N 1
ATOM 870 C CA . VAL A 1 114 ? -3.302 -3.973 28.055 1.00 41.72 114 VAL A CA 1
ATOM 871 C C . VAL A 1 114 ? -3.780 -4.770 29.269 1.00 41.72 114 VAL A C 1
ATOM 873 O O . VAL A 1 114 ? -4.590 -5.683 29.133 1.00 41.72 114 VAL A O 1
ATOM 876 N N . SER A 1 115 ? -3.261 -4.463 30.457 1.00 39.84 115 SER A N 1
ATOM 877 C CA . SER A 1 115 ? -3.806 -4.980 31.713 1.00 39.84 115 SER A CA 1
ATOM 878 C C . SER A 1 115 ? -4.912 -4.048 32.204 1.00 39.84 115 SER A C 1
ATOM 880 O O . SER A 1 115 ? -4.638 -2.944 32.674 1.00 39.84 115 SER A O 1
ATOM 882 N N . GLU A 1 116 ? -6.162 -4.491 32.089 1.00 40.91 116 GLU A N 1
ATOM 883 C CA . GLU A 1 116 ? -7.308 -3.855 32.742 1.00 40.91 116 GLU A CA 1
ATOM 884 C C . GLU A 1 116 ? -7.195 -4.108 34.257 1.00 40.91 116 GLU A C 1
ATOM 886 O O . GLU A 1 116 ? -7.349 -5.238 34.718 1.00 40.91 116 GLU A O 1
ATOM 891 N N . ILE A 1 117 ? -6.881 -3.073 35.043 1.00 41.03 117 ILE A N 1
ATOM 892 C CA . ILE A 1 117 ? -6.993 -3.133 36.506 1.00 41.03 117 ILE A CA 1
ATOM 893 C C . ILE A 1 117 ? -8.407 -2.685 36.854 1.00 41.03 117 ILE A C 1
ATOM 895 O O . ILE A 1 117 ? -8.749 -1.513 36.697 1.00 41.03 117 ILE A O 1
ATOM 899 N N . ARG A 1 118 ? -9.233 -3.622 37.319 1.00 37.97 118 ARG A N 1
ATOM 900 C CA . ARG A 1 118 ? -10.511 -3.297 37.954 1.00 37.97 118 ARG A CA 1
ATOM 901 C C . ARG A 1 118 ? -10.247 -2.991 39.425 1.00 37.97 118 ARG A C 1
ATOM 903 O O . ARG A 1 118 ? -9.683 -3.833 40.121 1.00 37.97 118 ARG A O 1
ATOM 910 N N . LEU A 1 119 ? -10.592 -1.768 39.830 1.00 41.81 119 LEU A N 1
ATOM 911 C CA . LEU A 1 119 ? -10.653 -1.337 41.229 1.00 41.81 119 LEU A CA 1
ATOM 912 C C . LEU A 1 119 ? -11.810 -2.031 41.953 1.00 41.81 119 LEU A C 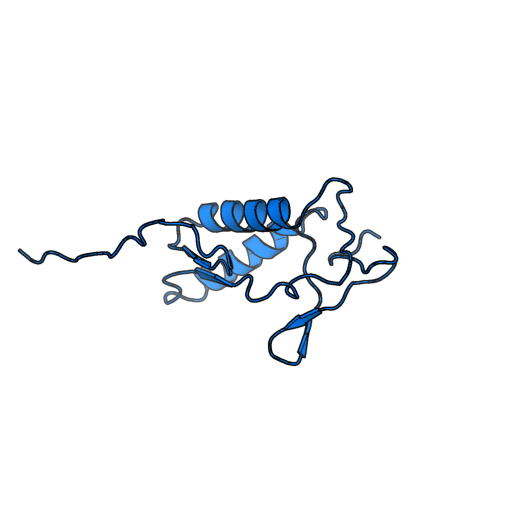1
ATOM 914 O O . LEU A 1 119 ? -12.866 -2.221 41.305 1.00 41.81 119 LEU A O 1
#

Mean predicted aligned error: 10.33 Å

Nearest PDB structures (foldseek):
  7qqg-assembly2_B  TM=8.191E-01  e=3.338E-03  Homo sapiens
  7qqg-assembly1_D  TM=8.203E-01  e=3.812E-03  Homo sapiens
  7qqg-assembly1_A  TM=8.195E-01  e=4.074E-03  Homo sapiens
  8j53-assembly3_E  TM=7.246E-01  e=2.498E-01  Bacteroides salyersiae WAL 10018 = DSM 18765 = JCM 12988
  8j53-assembly1_B  TM=7.586E-01  e=4.249E-01  Bacteroides salyersiae WAL 10018 = DSM 18765 = JCM 12988

Organism: NCBI:txid1028688

Radius of gyration: 16.71 Å; Cα contacts (8 Å, |Δi|>4): 143; chains: 1; bounding box: 38×29×60 Å

pLDDT: mean 75.5, std 18.2, range [36.22, 93.44]

Secondary structure (DSSP, 8-state):
---SB-B-TTSSSB-EEEETTEEEEPB-TTSTTHHHHHHHHHHHHHHH-TT---EEEE--SGGGS-SS-B-SSTT--HHHHHHHHHHHHHTT-S-EEEE-----TT-------------

Foldseek 3Di:
DFDQFWCAQVRPHFFWFDDPNDIDTHGQCPPDCRLVVVLVVVVVVVVVDVPCQEEEADPDDPRSHGDNTHHPDNPDDPVNVLVSNVVSVVVVVHHYHYDDPPPPPDDPDDDDDDDDDDD